Protein 6KTY (pdb70)

Organism: Bdellovibrio bacteriovorus (strain ATCC 15356 / DSM 50701 / NCIMB 9529 / HD100) (NCBI:txid264462)

Nearest PDB structures (foldseek):
  6kty-assembly1_A  TM=1.006E+00  e=6.604E-36  Bdellovibrio bacteriovorus HD100
  5h5v-assembly1_E  TM=7.006E-01  e=3.397E-10  Escherichia coli
  5fhy-assembly1_B  TM=7.009E-01  e=4.219E-10  Pseudomonas aeruginosa PAO1
  6sih-assembly1_A  TM=6.887E-01  e=1.316E-09  Campylobacter jejuni
  6iwy-assembly1_A  TM=7.888E-01  e=5.826E-06  Helicobacter pylori 26695

InterPro domains:
  IPR003481 Flagellar hook-associated protein 2, N-terminal [PF02465] (16-106)
  IPR010809 Flagellar hook-associated protein 2, C-terminal [PF07195] (213-442)
  IPR040026 Flagellar hook-associated protein 2 [PTHR30288] (1-451)

Foldseek 3Di:
DDWQDVLFKDWDADKKKKAFADAWFWKKFKKDFAQDQFPFAAAWAWWWKQWLVGIDTQTDDSVGRRNVSVQVSVVVVPPQKHKDWAFCCPPVNGGIMIMITGPFAAQSGWMDGDDDDGPDGNDHMDG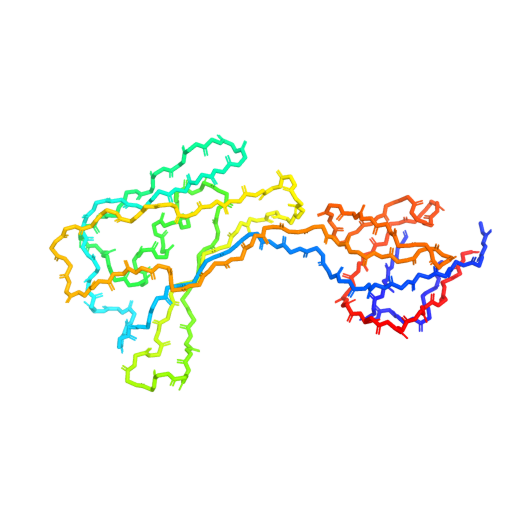PDIDTGHFTWMDIVHRTDTHRHQWDCPRDPPMIMGGNDHDRPDIMIGHD

B-factor: mean 36.95, std 8.79, range [21.24, 70.74]

Structure (mmCIF, N/CA/C/O backbone):
data_6KTY
#
_entry.id   6KTY
#
_cell.length_a   97.811
_cell.length_b   97.811
_cell.length_c   83.057
_cell.angle_alpha   90.00
_cell.angle_beta   90.00
_cell.angle_gamma   90.00
#
_symmetry.space_group_name_H-M   'I 4 2 2'
#
loop_
_entity.id
_entity.type
_entity.pdbx_description
1 polymer 'Flagellar hook-associated protein 2'
2 water water
#
loop_
_atom_site.group_PDB
_atom_site.id
_atom_site.type_symbol
_atom_site.label_atom_id
_atom_site.label_alt_id
_atom_site.label_comp_id
_atom_site.label_asym_id
_atom_site.label_entity_id
_atom_site.label_seq_id
_atom_site.pdbx_PDB_ins_code
_atom_site.Cartn_x
_atom_site.Cartn_y
_atom_site.Cartn_z
_atom_site.occupancy
_atom_site.B_iso_or_equiv
_atom_site.auth_seq_id
_atom_site.auth_comp_id
_atom_site.auth_asym_id
_atom_site.auth_atom_id
_atom_site.pdbx_PDB_model_num
ATOM 1 N N . PHE A 1 11 ? 0.580 17.140 31.290 1.00 47.16 74 PHE A N 1
ATOM 2 C CA . PHE A 1 11 ? 0.751 16.662 29.878 1.00 44.81 74 PHE A CA 1
ATOM 3 C C . PHE A 1 11 ? 0.337 15.205 29.691 1.00 44.10 74 PHE A C 1
ATOM 4 O O . PHE A 1 11 ? 0.888 14.313 30.349 1.00 44.66 74 PHE A O 1
ATOM 12 N N . LEU A 1 12 ? -0.561 14.961 28.733 1.00 42.81 75 LEU A N 1
ATOM 13 C CA . LEU A 1 12 ? -0.924 13.581 28.336 1.00 41.39 75 LEU A CA 1
ATOM 14 C C . LEU A 1 12 ? -0.770 13.346 26.833 1.00 38.25 75 LEU A C 1
ATOM 15 O O . LEU A 1 12 ? -1.168 14.186 26.025 1.00 36.90 75 LEU A O 1
ATOM 20 N N . SER A 1 13 ? -0.146 12.222 26.481 1.00 36.17 76 SER A N 1
ATOM 21 C CA . SER A 1 13 ? -0.077 11.772 25.096 1.00 34.49 76 SER A CA 1
ATOM 22 C C . SER A 1 13 ? -1.145 10.708 24.871 1.00 34.69 76 SER A C 1
ATOM 23 O O . SER A 1 13 ? -1.330 9.835 25.720 1.00 35.24 76 SER A O 1
ATOM 26 N N . GLY A 1 14 ? -1.863 10.805 23.744 1.00 33.77 77 GLY A N 1
ATOM 27 C CA . GLY A 1 14 ? -2.794 9.768 23.327 1.00 33.46 77 GLY A CA 1
ATOM 28 C C . GLY A 1 14 ? -2.109 8.411 23.154 1.00 32.60 77 GLY A C 1
ATOM 29 O O . GLY A 1 14 ? -2.746 7.384 23.313 1.00 33.36 77 GLY A O 1
ATOM 30 N N . ASP A 1 15 ? -0.820 8.412 22.815 1.00 31.37 78 ASP A N 1
ATOM 31 C CA . ASP A 1 15 ? -0.039 7.168 22.771 1.00 31.47 78 ASP A CA 1
ATOM 32 C C . ASP A 1 15 ? 1.396 7.380 23.205 1.00 30.41 78 ASP A C 1
ATOM 33 O O . ASP A 1 15 ? 2.245 7.769 22.399 1.00 28.97 78 ASP A O 1
ATOM 38 N N . PRO A 1 16 ? 1.683 7.081 24.481 1.00 32.02 79 PRO A N 1
ATOM 39 C CA . PRO A 1 16 ? 3.048 7.272 25.007 1.00 31.79 79 PRO A CA 1
ATOM 40 C C . PRO A 1 16 ? 4.101 6.404 24.327 1.00 31.01 79 PRO A C 1
ATOM 41 O O . PRO A 1 16 ? 5.288 6.685 24.455 1.00 31.35 79 PRO A O 1
ATOM 45 N N . ASN A 1 17 ? 3.683 5.364 23.604 1.00 30.50 80 ASN A N 1
ATOM 46 C CA . ASN A 1 17 ? 4.627 4.490 22.895 1.00 29.56 80 ASN A CA 1
ATOM 47 C C . ASN A 1 17 ? 4.917 4.986 21.475 1.00 28.57 80 ASN A C 1
ATOM 48 O O . ASN A 1 17 ? 5.634 4.328 20.710 1.00 27.72 80 ASN A O 1
ATOM 53 N N . ILE A 1 18 ? 4.352 6.137 21.126 1.00 28.12 81 ILE A N 1
ATOM 54 C CA . ILE A 1 18 ? 4.749 6.845 19.903 1.00 27.53 81 ILE A CA 1
ATOM 55 C C . ILE A 1 18 ? 5.402 8.167 20.249 1.00 27.64 81 ILE A C 1
ATOM 56 O O . ILE A 1 18 ? 6.516 8.472 19.776 1.00 26.45 81 ILE A O 1
ATOM 61 N N . VAL A 1 19 ? 4.730 8.961 21.082 1.00 28.62 82 VAL A N 1
ATOM 62 C CA . VAL A 1 19 ? 5.291 10.217 21.544 1.00 29.55 82 VAL A CA 1
ATOM 63 C C . VAL A 1 19 ? 4.968 10.364 23.022 1.00 30.91 82 VAL A C 1
ATOM 64 O O . VAL A 1 19 ? 3.832 10.164 23.413 1.00 29.63 82 VAL A O 1
ATOM 68 N N . ASP A 1 20 ? 5.962 10.678 23.851 1.00 32.27 83 ASP A N 1
ATOM 69 C CA . ASP A 1 20 ? 5.689 11.012 25.244 1.00 35.44 83 ASP A CA 1
ATOM 70 C C . ASP A 1 20 ? 6.439 12.301 25.546 1.00 37.35 83 ASP A C 1
ATOM 71 O O . ASP A 1 20 ? 7.104 12.869 24.660 1.00 35.80 83 ASP A O 1
ATOM 76 N N . GLY A 1 21 ? 6.308 12.781 26.779 1.00 40.16 84 GLY A N 1
ATOM 77 C CA . GLY A 1 21 ? 6.927 14.031 27.155 1.00 42.02 84 GLY A CA 1
ATOM 78 C C . GLY A 1 21 ? 6.697 14.407 28.596 1.00 45.12 84 GLY A C 1
ATOM 79 O O . GLY A 1 21 ? 6.014 13.696 29.332 1.00 45.84 84 GLY A O 1
ATOM 80 N N . GLN A 1 22 ? 7.291 15.534 28.997 1.00 47.65 85 GLN A N 1
ATOM 81 C CA . GLN A 1 22 ? 7.196 16.052 30.369 1.00 50.76 85 GLN A CA 1
ATOM 82 C C . GLN A 1 22 ? 7.211 17.586 30.399 1.00 51.73 85 GLN A C 1
ATOM 83 O O . GLN A 1 22 ? 7.817 18.210 29.517 1.00 50.76 85 GLN A O 1
ATOM 89 N N . PRO A 1 30 ? -1.468 25.526 27.406 1.00 65.24 93 PRO A N 1
ATOM 90 C CA . PRO A 1 30 ? -2.508 24.495 27.350 1.00 64.34 93 PRO A CA 1
ATOM 91 C C . PRO A 1 30 ? -3.195 24.452 25.992 1.00 63.04 93 PRO A C 1
ATOM 92 O O . PRO A 1 30 ? -3.461 25.498 25.409 1.00 64.06 93 PRO A O 1
ATOM 96 N N . GLY A 1 31 ? -3.478 23.258 25.484 1.00 61.05 94 GLY A N 1
ATOM 97 C CA . GLY A 1 31 ? -4.074 23.141 24.160 1.00 59.59 94 GLY A CA 1
ATOM 98 C C . GLY A 1 31 ? -4.271 21.723 23.656 1.00 57.35 94 GLY A C 1
ATOM 99 O O . GLY A 1 31 ? -4.173 20.759 24.415 1.00 57.77 94 GLY A O 1
ATOM 100 N N . ASP A 1 32 ? -4.571 21.643 22.361 1.00 55.54 95 ASP A N 1
ATOM 101 C CA . ASP A 1 32 ? -4.901 20.424 21.631 1.00 53.56 95 ASP A CA 1
ATOM 102 C C . ASP A 1 32 ? -3.840 20.363 20.557 1.00 50.86 95 ASP A C 1
ATOM 103 O O . ASP A 1 32 ? -3.773 21.251 19.693 1.00 50.94 95 ASP A O 1
ATOM 108 N N . TYR A 1 33 ? -2.997 19.336 20.620 1.00 47.34 96 TYR A N 1
ATOM 109 C CA . TYR A 1 33 ? -1.834 19.254 19.750 1.00 44.98 96 TYR A CA 1
ATOM 110 C C . TYR A 1 33 ? -1.890 17.959 18.932 1.00 41.99 96 TYR A C 1
ATOM 111 O O . TYR A 1 33 ? -2.147 16.896 19.470 1.00 40.90 96 TYR A O 1
ATOM 120 N N . ALA A 1 34 ? -1.716 18.075 17.622 1.00 39.50 97 ALA A N 1
ATOM 121 C CA . ALA A 1 34 ? -1.829 16.922 16.728 1.00 37.41 97 ALA A CA 1
ATOM 122 C C . ALA A 1 34 ? -0.451 16.641 16.156 1.00 35.75 97 ALA A C 1
ATOM 123 O O . ALA A 1 34 ? 0.070 17.457 15.380 1.00 35.05 97 ALA A O 1
ATOM 125 N N . ILE A 1 35 ? 0.134 15.501 16.550 1.00 33.65 98 ILE A N 1
ATOM 126 C CA . ILE A 1 35 ? 1.496 15.142 16.146 1.00 32.14 98 ILE A CA 1
ATOM 127 C C . ILE A 1 35 ? 1.519 13.747 15.589 1.00 30.52 98 ILE A C 1
ATOM 128 O O . ILE A 1 35 ? 0.983 12.817 16.207 1.00 30.04 98 ILE A O 1
ATOM 133 N N . GLU A 1 36 ? 2.154 13.636 14.427 1.00 29.22 99 GLU A N 1
ATOM 134 C CA . GLU A 1 36 ? 2.428 12.399 13.747 1.00 28.31 99 GLU A CA 1
ATOM 135 C C . GLU A 1 36 ? 3.943 12.206 13.587 1.00 27.27 99 GLU A C 1
ATOM 136 O O . GLU A 1 36 ? 4.619 13.054 12.983 1.00 26.66 99 GLU A O 1
ATOM 142 N N . VAL A 1 37 ? 4.474 11.101 14.095 1.00 25.67 100 VAL A N 1
ATOM 143 C CA . VAL A 1 37 ? 5.890 10.785 13.852 1.00 24.16 100 VAL A CA 1
ATOM 144 C C . VAL A 1 37 ? 5.998 9.960 12.567 1.00 24.00 100 VAL A C 1
ATOM 145 O O . VAL A 1 37 ? 5.644 8.765 12.552 1.00 23.21 100 VAL A O 1
ATOM 149 N N . VAL A 1 38 ? 6.431 10.604 11.480 1.00 23.61 101 VAL A N 1
ATOM 150 C CA . VAL A 1 38 ? 6.522 9.954 10.172 1.00 25.23 101 VAL A CA 1
ATOM 151 C C . VAL A 1 38 ? 7.791 9.082 10.113 1.00 26.32 101 VAL A C 1
ATOM 152 O O . VAL A 1 38 ? 7.722 7.937 9.736 1.00 25.97 101 VAL A O 1
ATOM 156 N N . GLN A 1 39 ? 8.922 9.619 10.544 1.00 27.58 102 GLN A N 1
ATOM 157 C CA . GLN A 1 39 ? 10.181 8.864 10.532 1.00 29.19 102 GLN A CA 1
ATOM 158 C C . GLN A 1 39 ? 11.011 9.332 11.704 1.00 27.90 102 GLN A C 1
ATOM 159 O O . GLN A 1 39 ? 11.046 10.543 11.984 1.00 27.40 102 GLN A O 1
ATOM 165 N N . LEU A 1 40 ? 11.670 8.415 12.402 1.00 26.68 103 LEU A N 1
ATOM 166 C CA . LEU A 1 40 ? 12.592 8.828 13.434 1.00 27.71 103 LEU A CA 1
ATOM 167 C C . LEU A 1 40 ? 13.814 9.475 12.777 1.00 27.87 103 LEU A C 1
ATOM 168 O O . LEU A 1 40 ? 14.129 9.211 11.621 1.00 26.81 103 LEU A O 1
ATOM 173 N N . ALA A 1 41 ? 14.495 10.333 13.512 1.00 27.70 104 ALA A N 1
ATOM 174 C CA . ALA A 1 41 ? 15.816 10.787 13.070 1.00 28.15 104 ALA A CA 1
ATOM 175 C C . ALA A 1 41 ? 16.781 9.577 13.005 1.00 27.09 104 ALA A C 1
ATOM 176 O O . ALA A 1 41 ? 16.686 8.687 13.837 1.00 26.22 104 ALA A O 1
ATOM 178 N N . GLN A 1 42 ? 17.668 9.558 12.006 1.00 27.01 105 GLN A N 1
ATOM 179 C CA . GLN A 1 42 ? 18.514 8.395 11.717 1.00 27.07 105 GLN A CA 1
ATOM 180 C C . GLN A 1 42 ? 19.987 8.774 11.900 1.00 27.34 105 GLN A C 1
ATOM 181 O O . GLN A 1 42 ? 20.412 9.855 11.449 1.00 26.34 105 GLN A O 1
ATOM 187 N N . LYS A 1 43 ? 20.733 7.879 12.561 1.00 27.98 106 LYS A N 1
ATOM 188 C CA . LYS A 1 43 ? 22.186 7.957 12.661 1.00 27.91 106 LYS A CA 1
ATOM 189 C C . LYS A 1 43 ? 22.823 7.539 11.350 1.00 24.92 106 LYS A C 1
ATOM 190 O O . LYS A 1 43 ? 22.333 6.622 10.710 1.00 24.35 106 LYS A O 1
ATOM 196 N N . PRO A 1 44 ? 23.950 8.170 10.972 1.00 23.85 107 PRO A N 1
ATOM 197 C CA . PRO A 1 44 ? 24.696 7.638 9.827 1.00 24.45 107 PRO A CA 1
ATOM 198 C C . PRO A 1 44 ? 25.284 6.290 10.271 1.00 23.33 107 PRO A C 1
ATOM 199 O O . PRO A 1 44 ? 25.622 6.146 11.455 1.00 22.18 107 PRO A O 1
ATOM 203 N N . ALA A 1 45 ? 25.420 5.339 9.362 1.00 22.58 108 ALA A N 1
ATOM 204 C CA . ALA A 1 45 ? 25.931 4.016 9.732 1.00 22.58 108 ALA A CA 1
ATOM 205 C C . ALA A 1 45 ? 26.404 3.209 8.566 1.00 22.86 108 ALA A C 1
ATOM 206 O O . ALA A 1 45 ? 26.042 3.494 7.412 1.00 24.10 108 ALA A O 1
ATOM 208 N N . ALA A 1 46 ? 27.229 2.195 8.835 1.00 22.59 109 ALA A N 1
ATOM 209 C CA . ALA A 1 46 ? 27.698 1.298 7.747 1.00 23.62 109 ALA A CA 1
ATOM 210 C C . ALA A 1 46 ? 27.838 -0.110 8.312 1.00 23.39 109 ALA A C 1
ATOM 211 O O . ALA A 1 46 ? 28.077 -0.307 9.544 1.00 21.24 109 ALA A O 1
ATOM 213 N N . MET A 1 47 ? 27.604 -1.094 7.476 1.00 23.65 110 MET A N 1
ATOM 214 C CA . MET A 1 47 ? 27.667 -2.481 7.962 1.00 25.17 110 MET A CA 1
ATOM 215 C C . MET A 1 47 ? 28.568 -3.267 7.069 1.00 25.94 110 MET A C 1
ATOM 216 O O . MET A 1 47 ? 28.445 -3.170 5.837 1.00 25.77 110 MET A O 1
ATOM 221 N N . SER A 1 48 ? 29.453 -4.067 7.662 1.00 25.70 111 SER A N 1
ATOM 222 C CA . SER A 1 48 ? 30.386 -4.880 6.845 1.00 26.57 111 SER A CA 1
ATOM 223 C C . SER A 1 48 ? 29.740 -6.054 6.109 1.00 28.16 111 SER A C 1
ATOM 224 O O . SER A 1 48 ? 28.608 -6.450 6.408 1.00 27.39 111 SER A O 1
ATOM 227 N N . ASN A 1 49 ? 30.474 -6.593 5.130 1.00 28.91 112 ASN A N 1
ATOM 228 C CA . ASN A 1 49 ? 30.278 -7.969 4.663 1.00 30.40 112 ASN A CA 1
ATOM 229 C C . ASN A 1 49 ? 30.382 -8.993 5.805 1.00 29.35 112 ASN A C 1
ATOM 230 O O . ASN A 1 49 ? 30.861 -8.670 6.909 1.00 28.53 112 ASN A O 1
ATOM 235 N N . GLY A 1 50 ? 29.885 -10.192 5.553 1.00 30.23 113 GLY A N 1
ATOM 236 C CA . GLY A 1 50 ? 29.785 -11.248 6.567 1.00 29.67 113 GLY A CA 1
ATOM 237 C C . GLY A 1 50 ? 31.099 -12.000 6.725 1.00 29.65 113 GLY A C 1
ATOM 238 O O . GLY A 1 50 ? 31.838 -12.206 5.751 1.00 29.73 113 GLY A O 1
ATOM 239 N N . PHE A 1 51 ? 31.384 -12.416 7.958 1.00 28.78 114 PHE A N 1
ATOM 240 C CA . PHE A 1 51 ? 32.568 -13.199 8.279 1.00 29.10 114 PHE A CA 1
ATOM 241 C C . PHE A 1 51 ? 32.147 -14.482 8.958 1.00 31.02 114 PHE A C 1
ATOM 242 O O . PHE A 1 51 ? 31.097 -14.507 9.649 1.00 30.35 114 PHE A O 1
ATOM 250 N N . PRO A 1 52 ? 32.966 -15.548 8.813 1.00 31.86 115 PRO A N 1
ATOM 251 C CA . PRO A 1 52 ? 32.575 -16.807 9.414 1.00 33.27 115 PRO A CA 1
ATOM 252 C C . PRO A 1 52 ? 32.727 -16.832 10.926 1.00 32.46 115 PRO A C 1
ATOM 253 O O . PRO A 1 52 ? 32.222 -17.727 11.567 1.00 33.47 115 PRO A O 1
ATOM 257 N N . ASP A 1 53 ? 33.440 -15.869 11.485 1.00 31.36 116 ASP A N 1
ATOM 258 C CA . ASP A 1 53 ? 33.682 -15.825 12.915 1.00 31.53 116 ASP A CA 1
ATOM 259 C C . ASP A 1 53 ? 34.040 -14.374 13.230 1.00 30.43 116 ASP A C 1
ATOM 260 O O . ASP A 1 53 ? 34.332 -13.587 12.312 1.00 29.82 116 ASP A O 1
ATOM 265 N N . LYS A 1 54 ? 34.031 -14.032 14.508 1.00 30.82 117 LYS A N 1
ATOM 266 C CA . LYS A 1 54 ? 34.368 -12.674 14.918 1.00 31.34 117 LYS A CA 1
ATOM 267 C C . LYS A 1 54 ? 35.653 -12.631 15.726 1.00 32.22 117 LYS A C 1
ATOM 268 O O . LYS A 1 54 ? 36.060 -11.566 16.191 1.00 31.92 117 LYS A O 1
ATOM 274 N N . ASP A 1 55 ? 36.288 -13.784 15.907 1.00 33.51 118 ASP A N 1
ATOM 275 C CA . ASP A 1 55 ? 37.406 -13.873 16.839 1.00 35.19 118 ASP A CA 1
ATOM 276 C C . ASP A 1 55 ? 38.629 -14.606 16.299 1.00 35.57 118 ASP A C 1
ATOM 277 O O . ASP A 1 55 ? 39.540 -14.854 17.065 1.00 37.29 118 ASP A O 1
ATOM 282 N N . GLN A 1 56 ? 38.660 -14.949 15.008 1.00 34.17 119 GLN A N 1
ATOM 283 C CA . GLN A 1 56 ? 39.805 -15.660 14.427 1.00 35.25 119 GLN A CA 1
ATOM 284 C C . GLN A 1 56 ? 40.258 -15.080 13.075 1.00 33.98 119 GLN A C 1
ATOM 285 O O . GLN A 1 56 ? 41.447 -14.890 12.846 1.00 34.01 119 GLN A O 1
ATOM 291 N N . THR A 1 57 ? 39.304 -14.839 12.180 1.00 31.92 120 THR A N 1
ATOM 292 C CA . THR A 1 57 ? 39.605 -14.408 10.822 1.00 32.60 120 THR A CA 1
ATOM 293 C C . THR A 1 57 ? 40.043 -12.974 10.918 1.00 32.51 120 THR A C 1
ATOM 294 O O . THR A 1 57 ? 39.342 -12.157 11.522 1.00 31.54 120 THR A O 1
ATOM 298 N N . GLN A 1 58 ? 41.231 -12.689 10.410 1.00 34.10 121 GLN A N 1
ATOM 299 C CA . GLN A 1 58 ? 41.841 -11.375 10.573 1.00 35.32 121 GLN A CA 1
ATOM 300 C C . GLN A 1 58 ? 41.625 -10.550 9.316 1.00 34.78 121 GLN A C 1
ATOM 301 O O . GLN A 1 58 ? 41.735 -11.076 8.194 1.00 33.80 121 GLN A O 1
ATOM 307 N N . ILE A 1 59 ? 41.306 -9.267 9.500 1.00 33.53 122 ILE A N 1
ATOM 308 C CA . ILE A 1 59 ? 41.063 -8.381 8.342 1.00 33.87 122 ILE A CA 1
ATOM 309 C C . ILE A 1 59 ? 42.285 -7.583 7.874 1.00 34.89 122 ILE A C 1
ATOM 310 O O . ILE A 1 59 ? 42.201 -6.852 6.877 1.00 35.30 122 ILE A O 1
ATOM 315 N N . GLY A 1 60 ? 43.398 -7.700 8.598 1.00 34.93 123 GLY A N 1
ATOM 316 C CA . GLY A 1 60 ? 44.641 -7.062 8.223 1.00 36.88 123 GLY A CA 1
ATOM 317 C C . GLY A 1 60 ? 45.054 -5.845 9.058 1.00 37.18 123 GLY A C 1
ATOM 318 O O . GLY A 1 60 ? 44.454 -5.529 10.084 1.00 35.27 123 GLY A O 1
ATOM 319 N N . VAL A 1 61 ? 46.091 -5.158 8.590 1.00 38.95 124 VAL A N 1
ATOM 320 C CA . VAL A 1 61 ? 46.634 -4.016 9.291 1.00 40.31 124 VAL A CA 1
ATOM 321 C C . VAL A 1 61 ? 46.524 -2.812 8.378 1.00 41.29 124 VAL A C 1
ATOM 322 O O . VAL A 1 61 ? 46.621 -2.928 7.160 1.00 41.89 124 VAL A O 1
ATOM 326 N N . GLY A 1 62 ? 46.300 -1.656 8.977 1.00 41.75 125 GLY A N 1
ATOM 327 C CA . GLY A 1 62 ? 46.287 -0.402 8.225 1.00 43.53 125 GLY A CA 1
ATOM 328 C C . GLY A 1 62 ? 45.365 0.542 8.943 1.00 42.27 125 GLY A C 1
ATOM 329 O O . GLY A 1 62 ? 45.560 0.781 10.140 1.00 42.01 125 GLY A O 1
ATOM 330 N N . TYR A 1 63 ? 44.354 1.047 8.224 1.00 41.17 126 TYR A N 1
ATOM 331 C CA . TYR A 1 63 ? 43.366 1.926 8.826 1.00 40.31 126 TYR A CA 1
ATOM 332 C C . TYR A 1 63 ? 42.012 1.936 8.123 1.00 38.30 126 TYR A C 1
ATOM 333 O O . TYR A 1 63 ? 41.871 1.524 6.956 1.00 39.13 126 TYR A O 1
ATOM 342 N N . ILE A 1 64 ? 41.010 2.414 8.847 1.00 37.33 127 ILE A N 1
ATOM 343 C CA . ILE A 1 64 ? 39.693 2.670 8.269 1.00 35.71 127 ILE A CA 1
ATOM 344 C C . ILE A 1 64 ? 39.436 4.173 8.374 1.00 37.39 127 ILE A C 1
ATOM 345 O O . ILE A 1 64 ? 39.637 4.766 9.439 1.00 37.81 127 ILE A O 1
ATOM 350 N N . LYS A 1 65 ? 39.024 4.771 7.253 1.00 37.51 128 LYS A N 1
ATOM 351 C CA . LYS A 1 65 ? 38.770 6.213 7.163 1.00 38.68 128 LYS A CA 1
ATOM 352 C C . LYS A 1 65 ? 37.298 6.553 7.401 1.00 37.05 128 LYS A C 1
ATOM 353 O O . LYS A 1 65 ? 36.374 5.903 6.879 1.00 36.51 128 LYS A O 1
ATOM 359 N N . PHE A 1 66 ? 37.058 7.587 8.197 1.00 37.50 129 PHE A N 1
ATOM 360 C CA . PHE A 1 66 ? 35.704 8.098 8.386 1.00 35.71 129 PHE A CA 1
ATOM 361 C C . PHE A 1 66 ? 35.717 9.592 8.102 1.00 36.83 129 PHE A C 1
ATOM 362 O O . PHE A 1 66 ? 36.664 10.285 8.500 1.00 38.64 129 PHE A O 1
ATOM 370 N N . GLU A 1 67 ? 34.717 10.092 7.377 1.00 35.02 130 GLU A N 1
ATOM 371 C CA . GLU A 1 67 ? 34.575 11.552 7.211 1.00 36.58 130 GLU A CA 1
ATOM 372 C C . GLU A 1 67 ? 33.439 11.934 8.135 1.00 34.21 130 GLU A C 1
ATOM 373 O O . GLU A 1 67 ? 32.323 11.422 7.988 1.00 31.81 130 GLU A O 1
ATOM 379 N N . THR A 1 68 ? 33.720 12.839 9.063 1.00 34.48 131 THR A N 1
ATOM 380 C CA . THR A 1 68 ? 32.758 13.199 10.092 1.00 33.52 131 THR A CA 1
ATOM 381 C C . THR A 1 68 ? 32.571 14.706 10.164 1.00 35.85 131 THR A C 1
ATOM 382 O O . THR A 1 68 ? 33.372 15.472 9.615 1.00 37.53 131 THR A O 1
ATOM 386 N N . PRO A 1 69 ? 31.507 15.149 10.868 1.00 35.99 132 PRO A N 1
ATOM 387 C CA . PRO A 1 69 ? 31.310 16.580 11.064 1.00 38.40 132 PRO A CA 1
ATOM 388 C C . PRO A 1 69 ? 32.475 17.253 11.821 1.00 41.00 132 PRO A C 1
ATOM 389 O O . PRO A 1 69 ? 32.634 18.479 11.747 1.00 43.19 132 PRO A O 1
ATOM 393 N N . GLU A 1 70 ? 33.280 16.455 12.533 1.00 41.03 133 GLU A N 1
ATOM 394 C CA . GLU A 1 70 ? 34.451 16.944 13.240 1.00 43.89 133 GLU A CA 1
ATOM 395 C C . GLU A 1 70 ? 35.727 16.799 12.389 1.00 45.55 133 GLU A C 1
ATOM 396 O O . GLU A 1 70 ? 36.827 17.046 12.872 1.00 47.33 133 GLU A O 1
ATOM 402 N N . GLY A 1 71 ? 35.564 16.416 11.121 1.00 44.02 134 GLY A N 1
ATOM 403 C CA . GLY A 1 71 ? 36.674 16.272 10.189 1.00 45.86 134 GLY A CA 1
ATOM 404 C C . GLY A 1 71 ? 36.974 14.821 9.855 1.00 43.83 134 GLY A C 1
ATOM 405 O O 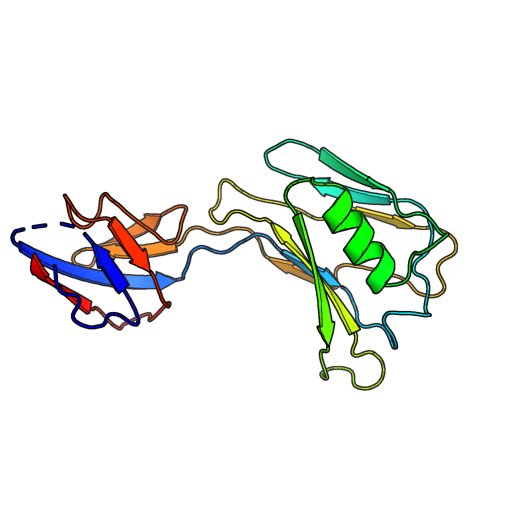. GLY A 1 71 ? 36.233 13.904 10.247 1.00 41.24 134 GLY A O 1
ATOM 406 N N . THR A 1 72 ? 38.065 14.617 9.121 1.00 45.02 135 THR A N 1
ATOM 407 C CA . THR A 1 72 ? 38.468 13.315 8.675 1.00 44.29 135 THR A CA 1
ATOM 408 C C . THR A 1 72 ? 39.070 12.567 9.850 1.00 44.51 135 THR A C 1
ATOM 409 O O . THR A 1 72 ? 39.954 13.091 10.535 1.00 45.90 135 THR A O 1
ATOM 413 N N . LYS A 1 73 ? 38.615 11.337 10.065 1.00 42.06 136 LYS A N 1
ATOM 414 C CA . LYS A 1 73 ? 39.139 10.507 11.139 1.00 43.38 136 LYS A CA 1
ATOM 415 C C . LYS A 1 73 ? 39.638 9.198 10.544 1.00 43.95 136 LYS A C 1
ATOM 416 O O . LYS A 1 73 ? 38.960 8.567 9.738 1.00 42.47 136 LYS A O 1
ATOM 422 N N . GLU A 1 74 ? 40.857 8.818 10.899 1.00 47.61 137 GLU A N 1
ATOM 423 C CA . GLU A 1 74 ? 41.436 7.578 10.413 1.00 48.50 137 GLU A CA 1
ATOM 424 C C . GLU A 1 74 ? 41.760 6.722 11.608 1.00 47.97 137 GLU A C 1
ATOM 425 O O . GLU A 1 74 ? 42.647 7.095 12.369 1.00 51.62 137 GLU A O 1
ATOM 431 N N . VAL A 1 75 ? 41.067 5.580 11.745 1.00 44.41 138 VAL A N 1
ATOM 432 C CA . VAL A 1 75 ? 41.254 4.658 12.873 1.00 43.83 138 VAL A CA 1
ATOM 433 C C . VAL A 1 75 ? 42.233 3.551 12.471 1.00 44.65 138 VAL A C 1
ATOM 434 O O . VAL A 1 75 ? 42.016 2.847 11.490 1.00 41.70 138 VAL A O 1
ATOM 438 N N . TYR A 1 76 ? 43.312 3.439 13.236 1.00 47.88 139 TYR A N 1
ATOM 439 C CA . TYR A 1 76 ? 44.426 2.543 12.923 1.00 50.24 139 TYR A CA 1
ATOM 440 C C . TYR A 1 76 ? 44.140 1.121 13.387 1.00 47.93 139 TYR A C 1
ATOM 441 O O . TYR A 1 76 ? 43.952 0.868 14.585 1.00 47.81 139 TYR A O 1
ATOM 450 N N . ILE A 1 77 ? 44.166 0.187 12.442 1.00 46.77 140 ILE A N 1
ATOM 451 C CA . ILE A 1 77 ? 43.927 -1.219 12.750 1.00 44.45 140 ILE A CA 1
ATOM 452 C C . ILE A 1 77 ? 45.250 -1.985 12.850 1.00 47.20 140 ILE A C 1
ATOM 453 O O . ILE A 1 77 ? 46.000 -2.148 11.887 1.00 46.76 140 ILE A O 1
ATOM 458 N N . ASN A 1 78 ? 45.518 -2.409 14.072 1.00 48.32 141 ASN A N 1
ATOM 459 C CA . ASN A 1 78 ? 46.702 -3.125 14.406 1.00 51.38 141 ASN A CA 1
ATOM 460 C C . ASN A 1 78 ? 46.496 -4.622 14.129 1.00 50.69 141 ASN A C 1
ATOM 461 O O . ASN A 1 78 ? 45.556 -5.235 14.626 1.00 47.50 141 ASN A O 1
ATOM 466 N N . GLY A 1 79 ? 47.386 -5.192 13.315 1.00 53.43 142 GLY A N 1
ATOM 467 C CA . GLY A 1 79 ? 47.374 -6.622 13.017 1.00 53.48 142 GLY A CA 1
ATOM 468 C C . GLY A 1 79 ? 47.312 -7.489 14.263 1.00 53.93 142 GLY A C 1
ATOM 469 O O . GLY A 1 79 ? 46.731 -8.568 14.228 1.00 54.13 142 GLY A O 1
ATOM 470 N N . SER A 1 80 ? 47.864 -7.001 15.372 1.00 56.03 143 SER A N 1
ATOM 471 C CA . SER A 1 80 ? 47.790 -7.705 16.665 1.00 57.20 143 SER A CA 1
ATOM 472 C C . SER A 1 80 ? 46.432 -8.302 16.911 1.00 53.84 143 SER A C 1
ATOM 473 O O . SER A 1 80 ? 46.324 -9.424 17.407 1.00 54.10 143 SER A O 1
ATOM 476 N N . ASN A 1 81 ? 45.399 -7.521 16.608 1.00 51.22 144 ASN A N 1
ATOM 477 C CA . ASN A 1 81 ? 44.045 -7.931 16.849 1.00 48.36 144 ASN A CA 1
ATOM 478 C C . ASN A 1 81 ? 43.061 -7.273 15.868 1.00 44.01 144 ASN A C 1
ATOM 479 O O . ASN A 1 81 ? 42.336 -6.323 16.199 1.00 42.71 144 ASN A O 1
ATOM 484 N N . SER A 1 82 ? 43.071 -7.794 14.647 1.00 41.09 145 SER A N 1
ATOM 485 C CA . SER A 1 82 ? 42.189 -7.326 13.588 1.00 38.23 145 SER A CA 1
ATOM 486 C C . SER A 1 82 ? 41.086 -8.352 13.261 1.00 35.29 145 SER A C 1
ATOM 487 O O . SER A 1 82 ? 40.621 -8.470 12.124 1.00 36.06 145 SER A O 1
ATOM 490 N N . THR A 1 83 ? 40.649 -9.089 14.269 1.00 33.41 146 THR A N 1
ATOM 491 C CA . THR A 1 83 ? 39.412 -9.847 14.168 1.00 31.52 146 THR A CA 1
ATOM 492 C C . THR A 1 83 ? 38.268 -8.820 14.179 1.00 29.65 146 THR A C 1
ATOM 493 O O . THR A 1 83 ? 38.473 -7.673 14.572 1.00 29.22 146 THR A O 1
ATOM 497 N N . LEU A 1 84 ? 37.060 -9.216 13.777 1.00 28.32 147 LEU A N 1
ATOM 498 C CA . LEU A 1 84 ? 35.942 -8.277 13.801 1.00 26.54 147 LEU A CA 1
ATOM 499 C C . LEU A 1 84 ? 35.789 -7.733 15.203 1.00 26.76 147 LEU A C 1
ATOM 500 O O . LEU A 1 84 ? 35.555 -6.552 15.380 1.00 27.11 147 LEU A O 1
ATOM 505 N N . ASP A 1 85 ? 35.945 -8.603 16.189 1.00 27.15 148 ASP A N 1
ATOM 506 C CA . ASP A 1 85 ? 35.909 -8.172 17.571 1.00 29.26 148 ASP A CA 1
ATOM 507 C C . ASP A 1 85 ? 37.010 -7.165 17.928 1.00 28.88 148 ASP A C 1
ATOM 508 O O . ASP A 1 85 ? 36.729 -6.193 18.619 1.00 27.89 148 ASP A O 1
ATOM 513 N N . GLY A 1 86 ? 38.245 -7.406 17.476 1.00 29.43 149 GLY A N 1
ATOM 514 C CA . GLY A 1 86 ? 39.355 -6.452 17.741 1.00 30.30 149 GLY A CA 1
ATOM 515 C C . GLY A 1 86 ? 39.130 -5.085 17.106 1.00 28.70 149 GLY A C 1
ATOM 516 O O . GLY A 1 86 ? 39.403 -4.057 17.701 1.00 29.93 149 GLY A O 1
ATOM 517 N N . VAL A 1 87 ? 38.614 -5.090 15.887 1.00 27.68 150 VAL A N 1
ATOM 518 C CA . VAL A 1 87 ? 38.360 -3.887 15.158 1.00 26.95 150 VAL A CA 1
ATOM 519 C C . VAL A 1 87 ? 37.244 -3.079 15.811 1.00 26.85 150 VAL A C 1
ATOM 520 O O . VAL A 1 87 ? 37.323 -1.856 15.972 1.00 26.17 150 VAL A O 1
ATOM 524 N N . MET A 1 88 ? 36.173 -3.773 16.176 1.00 26.09 151 MET A N 1
ATOM 525 C CA . MET A 1 88 ? 35.128 -3.142 16.951 1.00 26.62 151 MET A CA 1
ATOM 526 C C . MET A 1 88 ? 35.737 -2.481 18.187 1.00 27.64 151 MET A C 1
ATOM 527 O O . MET A 1 88 ? 35.452 -1.309 18.451 1.00 27.67 151 MET A O 1
ATOM 532 N N . LYS A 1 89 ? 36.556 -3.204 18.963 1.00 29.68 152 LYS A N 1
ATOM 533 C CA . LYS A 1 89 ? 37.080 -2.616 20.206 1.00 32.49 152 LYS A CA 1
ATOM 534 C C . LYS A 1 89 ? 37.987 -1.388 19.922 1.00 32.80 152 LYS A C 1
ATOM 535 O O . LYS A 1 89 ? 37.945 -0.442 20.663 1.00 32.22 152 LYS A O 1
ATOM 541 N N . GLN A 1 90 ? 38.779 -1.428 18.844 1.00 33.32 153 GLN A N 1
ATOM 542 C CA . GLN A 1 90 ? 39.703 -0.324 18.472 1.00 35.25 153 GLN A CA 1
ATOM 543 C C . GLN A 1 90 ? 38.931 0.906 17.955 1.00 34.17 153 GLN A C 1
ATOM 544 O O . GLN A 1 90 ? 39.290 2.040 18.242 1.00 34.33 153 GLN A O 1
ATOM 550 N N . ILE A 1 91 ? 37.864 0.679 17.188 1.00 32.15 154 ILE A N 1
ATOM 551 C CA . ILE A 1 91 ? 36.982 1.783 16.769 1.00 31.18 154 ILE A CA 1
ATOM 552 C C . ILE A 1 91 ? 36.376 2.394 18.015 1.00 31.82 154 ILE A C 1
ATOM 553 O O . ILE A 1 91 ? 36.451 3.599 18.179 1.00 33.27 154 ILE A O 1
ATOM 558 N N . ASN A 1 92 ? 35.840 1.595 18.935 1.00 31.28 155 ASN A N 1
ATOM 559 C CA . ASN A 1 92 ? 35.255 2.206 20.124 1.00 32.30 155 ASN A CA 1
ATOM 560 C C . ASN A 1 92 ? 36.330 2.959 20.949 1.00 35.45 155 ASN A C 1
ATOM 561 O O . ASN A 1 92 ? 36.087 4.073 21.405 1.00 36.31 155 ASN A O 1
ATOM 566 N N . ALA A 1 93 ? 37.525 2.377 21.098 1.00 35.61 156 ALA A N 1
ATOM 567 C CA . ALA A 1 93 ? 38.559 2.995 21.945 1.00 39.15 156 ALA A CA 1
ATOM 568 C C . ALA A 1 93 ? 39.124 4.260 21.304 1.00 40.35 156 ALA A C 1
ATOM 569 O O . ALA A 1 93 ? 39.657 5.095 21.995 1.00 42.68 156 ALA A O 1
ATOM 571 N N . ALA A 1 94 ? 39.015 4.395 19.984 1.00 38.72 157 ALA A N 1
ATOM 572 C CA . ALA A 1 94 ? 39.493 5.591 19.296 1.00 39.97 157 ALA A CA 1
ATOM 573 C C . ALA A 1 94 ? 38.728 6.854 19.700 1.00 41.60 157 ALA A C 1
ATOM 574 O O . ALA A 1 94 ? 39.236 7.959 19.540 1.00 43.77 157 ALA A O 1
ATOM 576 N N . ASN A 1 95 ? 37.475 6.708 20.139 1.00 40.45 158 ASN A N 1
ATOM 577 C CA . ASN A 1 95 ? 36.695 7.865 20.594 1.00 41.07 158 ASN A CA 1
A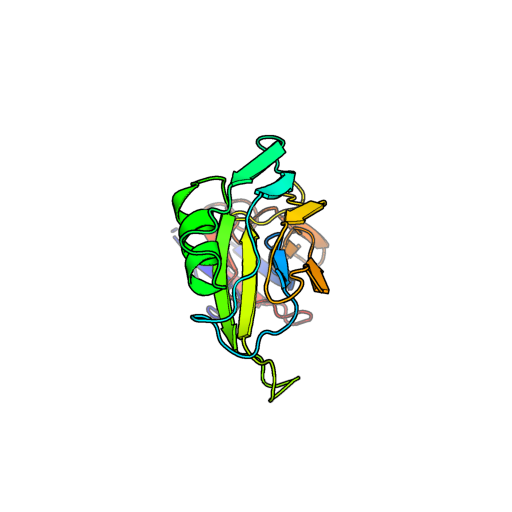TOM 578 C C . ASN A 1 95 ? 36.521 8.934 19.480 1.00 39.78 158 ASN A C 1
ATOM 579 O O . ASN A 1 95 ? 36.736 10.105 19.704 1.00 40.59 158 ASN A O 1
ATOM 584 N N . VAL A 1 96 ? 36.153 8.509 18.280 1.00 37.47 159 VAL A N 1
ATOM 585 C CA . VAL A 1 96 ? 36.035 9.438 17.150 1.00 38.32 159 VAL A CA 1
ATOM 586 C C . VAL A 1 96 ? 34.563 9.734 16.763 1.00 36.34 159 VAL A C 1
ATOM 587 O O . VAL A 1 96 ? 34.277 10.090 15.618 1.00 36.45 159 VAL A O 1
ATOM 591 N N . GLY A 1 97 ? 33.642 9.568 17.713 1.00 35.83 160 GLY A N 1
ATOM 592 C CA . GLY A 1 97 ? 32.221 9.833 17.497 1.00 34.95 160 GLY A CA 1
ATOM 593 C C . GLY A 1 97 ? 31.465 8.659 16.892 1.00 33.65 160 GLY A C 1
ATOM 594 O O . GLY A 1 97 ? 30.370 8.853 16.338 1.00 32.61 160 GLY A O 1
ATOM 595 N N . LEU A 1 98 ? 32.072 7.465 16.942 1.00 33.42 161 LEU A N 1
ATOM 596 C CA . LEU A 1 98 ? 31.522 6.265 16.329 1.00 32.08 161 LEU A CA 1
ATOM 597 C C . LEU A 1 98 ? 31.345 5.172 17.375 1.00 31.95 161 LEU A C 1
ATOM 598 O O . LEU A 1 98 ? 32.078 5.128 18.363 1.00 33.73 161 LEU A O 1
ATOM 603 N N . LYS A 1 99 ? 30.320 4.346 17.200 1.00 30.37 162 LYS A N 1
ATOM 604 C CA . LYS A 1 99 ? 30.078 3.196 18.092 1.00 31.82 162 LYS A CA 1
ATOM 605 C C . LYS A 1 99 ? 30.018 1.971 17.190 1.00 29.34 162 LYS A C 1
ATOM 606 O O . LYS A 1 99 ? 29.311 1.981 16.187 1.00 29.10 162 LYS A O 1
ATOM 612 N N . ALA A 1 100 ? 30.809 0.954 17.507 1.00 28.37 163 ALA A N 1
ATOM 613 C CA . ALA A 1 100 ? 30.899 -0.227 16.684 1.00 26.62 163 ALA A CA 1
ATOM 614 C C . ALA A 1 100 ? 30.330 -1.383 17.488 1.00 26.47 163 ALA A C 1
ATOM 615 O O . ALA A 1 100 ? 30.478 -1.438 18.698 1.00 25.57 163 ALA A O 1
ATOM 617 N N . GLN A 1 101 ? 29.686 -2.309 16.807 1.00 25.47 164 GLN A N 1
ATOM 618 C CA . GLN A 1 101 ? 29.371 -3.591 17.427 1.00 27.18 164 GLN A CA 1
ATOM 619 C C . GLN A 1 101 ? 29.376 -4.677 16.385 1.00 25.71 164 GLN A C 1
ATOM 620 O O . GLN A 1 101 ? 29.268 -4.410 15.160 1.00 25.50 164 GLN A O 1
ATOM 626 N N . VAL A 1 102 ? 29.476 -5.923 16.823 1.00 26.10 165 VAL A N 1
ATOM 627 C CA . VAL A 1 102 ? 29.422 -7.016 15.837 1.00 25.97 165 VAL A CA 1
ATOM 628 C C . VAL A 1 102 ? 28.048 -7.676 15.952 1.00 27.26 165 VAL A C 1
ATOM 629 O O . VAL A 1 102 ? 27.634 -8.035 17.034 1.00 27.71 165 VAL A O 1
ATOM 633 N N . VAL A 1 103 ? 27.349 -7.807 14.834 1.00 27.55 166 VAL A N 1
ATOM 634 C CA . VAL A 1 103 ? 26.036 -8.414 14.837 1.00 28.86 166 VAL A CA 1
ATOM 635 C C . VAL A 1 103 ? 26.121 -9.731 14.062 1.00 30.32 166 VAL A C 1
ATOM 636 O O . VAL A 1 103 ? 27.083 -9.955 13.312 1.00 29.03 166 VAL A O 1
ATOM 640 N N . GLU A 1 104 ? 25.131 -10.595 14.272 1.00 32.24 167 GLU A N 1
ATOM 641 C CA . GLU A 1 104 ? 25.021 -11.849 13.558 1.00 34.60 167 GLU A CA 1
ATOM 642 C C . GLU A 1 104 ? 23.820 -11.773 12.614 1.00 35.53 167 GLU A C 1
ATOM 643 O O . GLU A 1 104 ? 22.698 -11.494 13.046 1.00 37.88 167 GLU A O 1
ATOM 649 N N . ASP A 1 105 ? 24.067 -11.982 11.327 1.00 35.22 168 ASP A N 1
ATOM 650 C CA . ASP A 1 105 ? 23.041 -11.915 10.308 1.00 36.59 168 ASP A CA 1
ATOM 651 C C . ASP A 1 105 ? 23.008 -13.220 9.550 1.00 39.27 168 ASP A C 1
ATOM 652 O O . ASP A 1 105 ? 23.897 -13.506 8.738 1.00 39.96 168 ASP A O 1
ATOM 657 N N . ARG A 1 106 ? 21.952 -13.995 9.782 1.00 42.11 169 ARG A N 1
ATOM 658 C CA . ARG A 1 106 ? 21.805 -15.331 9.173 1.00 44.68 169 ARG A CA 1
ATOM 659 C C . ARG A 1 106 ? 21.423 -15.366 7.689 1.00 46.59 169 ARG A C 1
ATOM 660 O O . ARG A 1 106 ? 21.199 -16.452 7.141 1.00 48.94 169 ARG A O 1
ATOM 668 N N . LYS A 1 107 ? 21.360 -14.211 7.036 1.00 45.57 170 LYS A N 1
ATOM 669 C CA . LYS A 1 107 ? 21.189 -14.147 5.576 1.00 48.15 170 LYS A CA 1
ATOM 670 C C . LYS A 1 107 ? 22.235 -15.029 4.868 1.00 48.69 170 LYS A C 1
ATOM 671 O O . LYS A 1 107 ? 21.924 -15.720 3.907 1.00 51.21 170 LYS A O 1
ATOM 675 N N . ASP A 1 108 ? 23.481 -14.983 5.354 1.00 46.45 171 ASP A N 1
ATOM 676 C CA . ASP A 1 108 ? 24.545 -15.906 4.917 1.00 47.34 171 ASP A CA 1
ATOM 677 C C . ASP A 1 108 ? 24.970 -16.722 6.135 1.00 46.54 171 ASP A C 1
ATOM 678 O O . ASP A 1 108 ? 25.739 -16.230 6.976 1.00 42.57 171 ASP A O 1
ATOM 683 N N . GLN A 1 109 ? 24.451 -17.949 6.230 1.00 49.13 172 GLN A N 1
ATOM 684 C CA . GLN A 1 109 ? 24.637 -18.828 7.408 1.00 49.95 172 GLN A CA 1
ATOM 685 C C . GLN A 1 109 ? 26.107 -19.174 7.625 1.00 48.03 172 GLN A C 1
ATOM 686 O O . GLN A 1 109 ? 26.556 -19.294 8.767 1.00 47.66 172 GLN A O 1
ATOM 692 N N . GLU A 1 110 ? 26.857 -19.310 6.532 1.00 47.91 173 GLU A N 1
ATOM 693 C CA . GLU A 1 110 ? 28.306 -19.575 6.583 1.00 46.00 173 GLU A CA 1
ATOM 694 C C . GLU A 1 110 ? 29.132 -18.350 7.039 1.00 42.63 173 GLU A C 1
ATOM 695 O O . GLU A 1 110 ? 30.209 -18.514 7.624 1.00 40.96 173 GLU A O 1
ATOM 698 N N . ASN A 1 111 ? 28.613 -17.127 6.807 1.00 40.66 174 ASN A N 1
ATOM 699 C CA . ASN A 1 111 ? 29.325 -15.884 7.113 1.00 37.60 174 ASN A CA 1
ATOM 700 C C . ASN A 1 111 ? 28.402 -14.909 7.821 1.00 36.25 174 ASN A C 1
ATOM 701 O O . ASN A 1 111 ? 28.053 -13.860 7.287 1.00 34.08 174 ASN A O 1
ATOM 706 N N . PRO A 1 112 ? 27.997 -15.264 9.039 1.00 35.87 175 PRO A N 1
ATOM 707 C CA . PRO A 1 112 ? 26.952 -14.517 9.691 1.00 35.84 175 PRO A CA 1
ATOM 708 C C . PRO A 1 112 ? 27.438 -13.238 10.395 1.00 33.48 175 PRO A C 1
ATOM 709 O O . PRO A 1 112 ? 26.632 -12.319 10.598 1.00 34.67 175 PRO A O 1
ATOM 713 N N . PHE A 1 113 ? 28.727 -13.119 10.711 1.00 30.86 176 PHE A N 1
ATOM 714 C CA . PHE A 1 113 ? 29.163 -12.021 11.595 1.00 29.20 176 PHE A CA 1
ATOM 715 C C . PHE A 1 113 ? 29.461 -10.748 10.805 1.00 27.38 176 PHE A C 1
ATOM 716 O O . PHE A 1 113 ? 30.190 -10.784 9.820 1.00 28.65 176 PHE A O 1
ATOM 724 N N . LYS A 1 114 ? 28.869 -9.632 11.227 1.00 26.24 177 LYS A N 1
ATOM 725 C CA . LYS A 1 114 ? 29.095 -8.340 10.576 1.00 24.58 177 LYS A CA 1
ATOM 726 C C . LYS A 1 114 ? 29.425 -7.227 11.524 1.00 23.52 177 LYS A C 1
ATOM 727 O O . LYS A 1 114 ? 28.917 -7.190 12.665 1.00 23.66 177 LYS A O 1
ATOM 733 N N . LEU A 1 115 ? 30.321 -6.345 11.086 1.00 22.56 178 LEU A N 1
ATOM 734 C CA . LEU A 1 115 ? 30.665 -5.162 11.863 1.00 23.93 178 LEU A CA 1
ATOM 735 C C . LEU A 1 115 ? 29.674 -4.073 11.482 1.00 23.00 178 LEU A C 1
ATOM 736 O O . LEU A 1 115 ? 29.460 -3.816 10.294 1.00 22.30 178 LEU A O 1
ATOM 741 N N . LEU A 1 116 ? 29.022 -3.507 12.493 1.00 22.34 179 LEU A N 1
ATOM 742 C CA . LEU A 1 116 ? 28.126 -2.364 12.324 1.00 22.16 179 LEU A CA 1
ATOM 743 C C . LEU A 1 116 ? 28.780 -1.152 12.969 1.00 22.50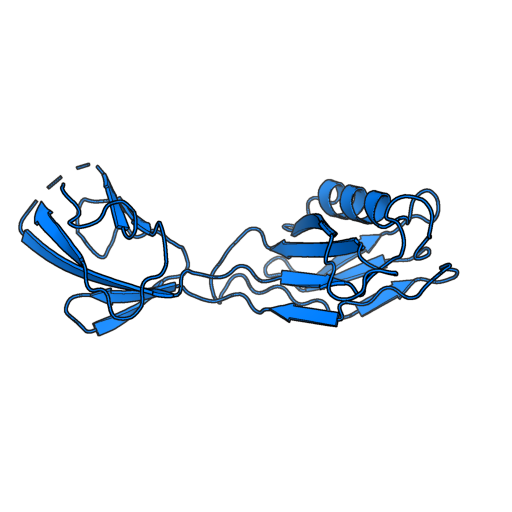 179 LEU A C 1
ATOM 744 O O . LEU A 1 116 ? 29.117 -1.184 14.166 1.00 21.46 179 LEU A O 1
ATOM 749 N N . VAL A 1 117 ? 28.947 -0.077 12.218 1.00 22.46 180 VAL A N 1
ATOM 750 C CA . VAL A 1 117 ? 29.559 1.134 12.786 1.00 22.02 180 VAL A CA 1
ATOM 751 C C . VAL A 1 117 ? 28.523 2.277 12.603 1.00 22.99 180 VAL A C 1
ATOM 752 O O . VAL A 1 117 ? 28.076 2.527 11.491 1.00 23.70 180 VAL A O 1
ATOM 756 N N . SER A 1 118 ? 28.162 2.962 13.676 1.00 23.67 181 SER A N 1
ATOM 757 C CA . SER A 1 118 ? 27.162 4.020 13.588 1.00 25.35 181 SER A CA 1
ATOM 758 C C . SER A 1 118 ? 27.641 5.302 14.270 1.00 27.28 181 SER A C 1
ATOM 759 O O . SER A 1 118 ? 28.382 5.243 15.251 1.00 28.14 181 SER A O 1
ATOM 762 N N . GLY A 1 119 ? 27.251 6.457 13.721 1.00 27.32 182 GLY A N 1
ATOM 763 C CA . GLY A 1 119 ? 27.490 7.746 14.370 1.00 29.12 182 GLY A CA 1
ATOM 764 C C . GLY A 1 119 ? 26.722 7.767 15.665 1.00 29.49 182 GLY A C 1
ATOM 765 O O . GLY A 1 119 ? 25.826 6.947 15.873 1.00 30.55 182 GLY A O 1
ATOM 766 N N . LEU A 1 120 ? 27.058 8.686 16.552 1.00 30.59 183 LEU A N 1
ATOM 767 C CA . LEU A 1 120 ? 26.340 8.800 17.822 1.00 31.71 183 LEU A CA 1
ATOM 768 C C . LEU A 1 120 ? 25.178 9.785 17.711 1.00 32.16 183 LEU A C 1
ATOM 769 O O . LEU A 1 120 ? 24.311 9.788 18.566 1.00 33.26 183 LEU A O 1
ATOM 774 N N . SER A 1 121 ? 25.168 10.630 16.664 1.00 31.31 184 SER A N 1
ATOM 775 C CA . SER A 1 121 ? 24.128 11.665 16.504 1.00 31.58 184 SER A CA 1
ATOM 776 C C . SER A 1 121 ? 23.322 11.446 15.258 1.00 30.24 184 SER A C 1
ATOM 777 O O . SER A 1 121 ? 23.837 11.010 14.229 1.00 29.27 184 SER A O 1
ATOM 780 N N . THR A 1 122 ? 22.057 11.810 15.363 1.00 30.55 185 THR A N 1
ATOM 781 C CA . THR A 1 122 ? 21.114 11.748 14.259 1.00 29.73 185 THR A CA 1
ATOM 782 C C . THR A 1 122 ? 21.074 13.119 13.578 1.00 31.46 185 THR A C 1
ATOM 783 O O . THR A 1 122 ? 21.665 14.076 14.075 1.00 30.15 185 THR A O 1
ATOM 787 N N . GLY A 1 123 ? 20.376 13.203 12.448 1.00 30.86 186 GLY A N 1
ATOM 788 C CA . GLY A 1 123 ? 20.145 14.479 11.775 1.00 32.72 186 GLY A CA 1
ATOM 789 C C . GLY A 1 123 ? 21.023 14.682 10.557 1.00 34.90 186 GLY A C 1
ATOM 790 O O . GLY A 1 123 ? 22.157 14.204 10.502 1.00 34.43 186 GLY A O 1
ATOM 791 N N . ASN A 1 124 ? 20.511 15.386 9.562 1.00 37.39 187 ASN A N 1
ATOM 792 C CA . ASN A 1 124 ? 21.317 15.699 8.375 1.00 40.14 187 ASN A CA 1
ATOM 793 C C . ASN A 1 124 ? 22.652 16.354 8.623 1.00 41.62 187 ASN A C 1
ATOM 794 O O . ASN A 1 124 ? 23.616 16.118 7.894 1.00 42.79 187 ASN A O 1
ATOM 799 N N . ASP A 1 125 ? 22.729 17.165 9.658 1.00 41.61 188 ASP A N 1
ATOM 800 C CA . ASP A 1 125 ? 23.980 17.827 9.937 1.00 43.37 188 ASP A CA 1
ATOM 801 C C . ASP A 1 125 ? 25.032 16.977 10.640 1.00 41.30 188 ASP A C 1
ATOM 802 O O . ASP A 1 125 ? 26.143 17.431 10.808 1.00 41.12 188 ASP A O 1
ATOM 807 N N . SER A 1 126 ? 24.683 15.750 11.019 1.00 37.57 189 SER A N 1
ATOM 808 C CA . SER A 1 126 ? 25.634 14.856 11.697 1.00 36.09 189 SER A CA 1
ATOM 809 C C . SER A 1 126 ? 26.071 13.717 10.762 1.00 34.39 189 SER A C 1
ATOM 810 O O . SER A 1 126 ? 26.273 12.574 11.187 1.00 32.88 189 SER A O 1
ATOM 813 N N . GLN A 1 127 ? 26.244 14.037 9.487 1.00 33.86 190 GLN A N 1
ATOM 814 C CA . GLN A 1 127 ? 26.614 13.052 8.498 1.00 33.62 190 GLN A CA 1
ATOM 815 C C . GLN A 1 127 ? 28.020 12.417 8.757 1.00 32.05 190 GLN A C 1
ATOM 816 O O . GLN A 1 127 ? 28.956 13.121 9.152 1.00 32.56 190 GLN A O 1
ATOM 822 N N . VAL A 1 128 ? 28.132 11.104 8.523 1.00 30.16 191 VAL A N 1
ATOM 823 C CA . VAL A 1 128 ? 29.384 10.346 8.532 1.00 29.81 191 VAL A CA 1
ATOM 824 C C . VAL A 1 128 ? 29.451 9.521 7.251 1.00 30.33 191 VAL A C 1
ATOM 825 O O . VAL A 1 128 ? 28.494 8.836 6.890 1.00 29.57 191 VAL A O 1
ATOM 829 N N . THR A 1 129 ? 30.574 9.560 6.542 1.00 31.53 192 THR A N 1
ATOM 830 C CA . THR A 1 129 ? 30.733 8.669 5.400 1.00 32.38 192 THR A CA 1
ATOM 831 C C . THR A 1 129 ? 31.925 7.764 5.646 1.00 31.88 192 THR A C 1
ATOM 832 O O . THR A 1 129 ? 32.783 8.045 6.487 1.00 30.62 192 THR A O 1
ATOM 836 N N . PHE A 1 130 ? 31.986 6.703 4.851 1.00 32.24 193 PHE A N 1
ATOM 837 C CA . PHE A 1 130 ? 32.927 5.606 5.022 1.00 32.34 193 PHE A CA 1
ATOM 838 C C . PHE A 1 130 ? 33.625 5.358 3.690 1.00 34.29 193 PHE A C 1
ATOM 839 O O . PHE A 1 130 ? 33.295 4.404 2.991 1.00 34.44 193 PHE A O 1
ATOM 847 N N . PRO A 1 131 ? 34.602 6.224 3.327 1.00 35.78 194 PRO A N 1
ATOM 848 C CA . PRO A 1 131 ? 35.076 6.303 1.952 1.00 36.52 194 PRO A CA 1
ATOM 849 C C . PRO A 1 131 ? 36.268 5.402 1.614 1.00 37.06 194 PRO A C 1
ATOM 850 O O . PRO A 1 131 ? 36.605 5.263 0.448 1.00 37.14 194 PRO A O 1
ATOM 854 N N . LYS A 1 132 ? 36.902 4.811 2.613 1.00 35.76 195 LYS A N 1
ATOM 855 C CA . LYS A 1 132 ? 38.116 4.070 2.372 1.00 37.35 195 LYS A CA 1
ATOM 856 C C . LYS A 1 132 ? 38.399 3.086 3.505 1.00 36.58 195 LYS A C 1
ATOM 857 O O . LYS A 1 132 ? 38.331 3.435 4.688 1.00 35.04 195 LYS A O 1
ATOM 863 N N . ILE A 1 133 ? 38.706 1.850 3.129 1.00 37.73 196 ILE A N 1
ATOM 864 C CA . ILE A 1 133 ? 39.262 0.866 4.054 1.00 38.37 196 ILE A CA 1
ATOM 865 C C . ILE A 1 133 ? 40.598 0.464 3.443 1.00 39.78 196 ILE A C 1
ATOM 866 O O . ILE A 1 133 ? 40.644 0.035 2.289 1.00 40.47 196 ILE A O 1
ATOM 871 N N . TYR A 1 134 ? 41.687 0.693 4.165 1.00 40.48 197 TYR A N 1
ATOM 872 C CA . TYR A 1 134 ? 43.029 0.402 3.656 1.00 42.21 197 TYR A CA 1
ATOM 873 C C . TYR A 1 134 ? 43.656 -0.625 4.591 1.00 42.27 197 TYR A C 1
ATOM 874 O O . TYR A 1 134 ? 43.962 -0.307 5.749 1.00 43.00 197 TYR A O 1
ATOM 876 N N . LEU A 1 135 ? 43.791 -1.861 4.103 1.00 42.37 198 LEU A N 1
ATOM 877 C CA . LEU A 1 135 ? 44.160 -2.999 4.945 1.00 42.72 198 LEU A CA 1
ATOM 878 C C . LEU A 1 135 ? 44.944 -4.006 4.127 1.00 44.60 198 LEU A C 1
ATOM 879 O O . LEU A 1 135 ? 44.457 -4.509 3.115 1.00 45.98 198 LEU A O 1
ATOM 884 N N . LEU A 1 136 ? 46.149 -4.308 4.585 1.00 45.80 199 LEU A N 1
ATOM 885 C CA . LEU A 1 136 ? 47.013 -5.262 3.916 1.00 47.12 199 LEU A CA 1
ATOM 886 C C . LEU A 1 136 ? 47.082 -6.516 4.749 1.00 46.71 199 LEU A C 1
ATOM 887 O O . LEU A 1 136 ? 46.855 -6.464 5.974 1.00 44.87 199 LEU A O 1
ATOM 892 N N . ASP A 1 137 ? 47.383 -7.634 4.079 1.00 47.43 200 ASP A N 1
ATOM 893 C CA . ASP A 1 137 ? 47.622 -8.946 4.720 1.00 47.84 200 ASP A CA 1
ATOM 894 C C . ASP A 1 137 ? 46.440 -9.583 5.495 1.00 45.72 200 ASP A C 1
ATOM 895 O O . ASP A 1 137 ? 46.642 -10.404 6.394 1.00 46.04 200 ASP A O 1
ATOM 900 N N . GLY A 1 138 ? 45.215 -9.232 5.157 1.00 44.43 201 GLY A N 1
ATOM 901 C CA . GLY A 1 138 ? 44.080 -9.834 5.841 1.00 43.71 201 GLY A CA 1
ATOM 902 C C . GLY A 1 138 ? 43.815 -11.251 5.338 1.00 44.18 201 GLY A C 1
ATOM 903 O O . GLY A 1 138 ? 44.211 -11.608 4.240 1.00 44.66 201 GLY A O 1
ATOM 904 N N . ASP A 1 139 ? 43.121 -12.042 6.147 1.00 43.31 202 ASP A N 1
ATOM 905 C CA . ASP A 1 139 ? 42.698 -13.386 5.756 1.00 43.51 202 ASP A CA 1
ATOM 906 C C . ASP A 1 139 ? 41.540 -13.249 4.785 1.00 43.06 202 ASP A C 1
ATOM 907 O O . ASP A 1 139 ? 41.298 -14.119 3.962 1.00 43.88 202 ASP A O 1
ATOM 912 N N . GLN A 1 140 ? 40.804 -12.155 4.925 1.00 41.38 203 GLN A N 1
ATOM 913 C CA . GLN A 1 140 ? 39.612 -11.933 4.164 1.00 41.17 203 GLN A CA 1
ATOM 914 C C . GLN A 1 140 ? 39.383 -10.432 4.034 1.00 39.55 203 GLN A C 1
ATOM 915 O O . GLN A 1 140 ? 39.666 -9.671 4.954 1.00 38.40 203 GLN A O 1
ATOM 921 N N . ASP A 1 141 ? 38.833 -10.034 2.894 1.00 39.50 204 ASP A N 1
ATOM 922 C CA . ASP A 1 141 ? 38.490 -8.643 2.619 1.00 38.79 204 ASP A CA 1
ATOM 923 C C . ASP A 1 141 ? 37.373 -8.130 3.528 1.00 37.43 204 ASP A C 1
ATOM 924 O O . ASP A 1 141 ? 36.318 -8.773 3.644 1.00 37.77 204 ASP A O 1
ATOM 929 N N . MET A 1 142 ? 37.592 -6.982 4.170 1.00 36.47 205 MET A N 1
ATOM 930 C CA . MET A 1 142 ? 36.506 -6.282 4.859 1.00 35.93 205 MET A CA 1
ATOM 931 C C . MET A 1 142 ? 36.089 -5.073 4.074 1.00 34.23 205 MET A C 1
ATOM 932 O O . MET A 1 142 ? 36.928 -4.286 3.655 1.00 34.63 205 MET A O 1
ATOM 937 N N . TYR A 1 143 ? 34.786 -4.931 3.908 1.00 33.27 206 TYR A N 1
ATOM 938 C CA . TYR A 1 143 ? 34.245 -3.774 3.255 1.00 34.04 206 TYR A CA 1
ATOM 939 C C . TYR A 1 143 ? 32.861 -3.498 3.810 1.00 32.52 206 TYR A C 1
ATOM 940 O O . TYR A 1 143 ? 32.204 -4.378 4.353 1.00 33.40 206 TYR A O 1
ATOM 949 N N . PHE A 1 144 ? 32.444 -2.261 3.686 1.00 32.47 207 PHE A N 1
ATOM 950 C CA . PHE A 1 144 ? 31.103 -1.846 4.057 1.00 32.11 207 PHE A CA 1
ATOM 951 C C . PHE A 1 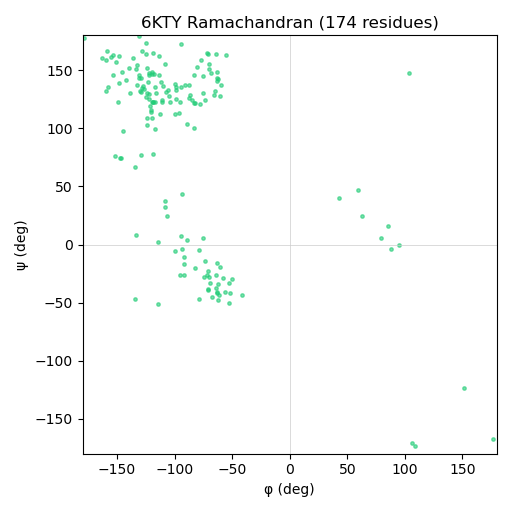144 ? 30.145 -2.142 2.903 1.00 33.63 207 PHE A C 1
ATOM 952 O O . PHE A 1 144 ? 30.111 -1.408 1.930 1.00 35.80 207 PHE A O 1
ATOM 960 N N . GLU A 1 145 ? 29.404 -3.250 3.014 1.00 34.99 208 GLU A N 1
ATOM 961 C CA . GLU A 1 145 ? 28.478 -3.732 1.970 1.00 36.49 208 GLU A CA 1
ATOM 962 C C . GLU A 1 145 ? 27.284 -2.774 1.895 1.00 36.79 208 GLU A C 1
ATOM 963 O O . GLU A 1 145 ? 26.676 -2.575 0.845 1.00 37.30 208 GLU A O 1
ATOM 969 N N . GLU A 1 146 ? 26.977 -2.136 3.022 1.00 34.99 209 GLU A N 1
ATOM 970 C CA . GLU A 1 146 ? 25.859 -1.225 3.069 1.00 35.08 209 GLU A CA 1
ATOM 971 C C . GLU A 1 146 ? 26.182 -0.026 3.940 1.00 33.06 209 GLU A C 1
ATOM 972 O O . GLU A 1 146 ? 26.849 -0.170 4.959 1.00 31.00 209 GLU A O 1
ATOM 978 N N . SER A 1 147 ? 25.735 1.161 3.541 1.00 32.30 210 SER A N 1
ATOM 979 C CA . SER A 1 147 ? 25.766 2.309 4.448 1.00 31.89 210 SER A CA 1
ATOM 980 C C . SER A 1 147 ? 24.469 3.109 4.399 1.00 31.54 210 SER A C 1
ATOM 981 O O . SER A 1 147 ? 23.692 2.984 3.440 1.00 31.61 210 SER A O 1
ATOM 984 N N . ARG A 1 148 ? 24.242 3.898 5.447 1.00 29.67 211 ARG A N 1
ATOM 985 C CA . ARG A 1 148 ? 23.066 4.758 5.558 1.00 29.54 211 ARG A CA 1
ATOM 986 C C . ARG A 1 148 ? 23.456 6.178 5.991 1.00 28.90 211 ARG A C 1
ATOM 987 O O . ARG A 1 148 ? 24.307 6.362 6.870 1.00 27.76 211 ARG A O 1
ATOM 995 N N . LYS A 1 149 ? 22.842 7.171 5.358 1.00 27.82 212 LYS A N 1
ATOM 996 C CA . LYS A 1 149 ? 23.142 8.543 5.658 1.00 29.20 212 LYS A CA 1
ATOM 997 C C . LYS A 1 149 ? 22.375 8.926 6.910 1.00 26.74 212 LYS A C 1
ATOM 998 O O . LYS A 1 149 ? 21.316 8.363 7.209 1.00 25.87 212 LYS A O 1
ATOM 1004 N N . ALA A 1 150 ? 22.919 9.878 7.637 1.00 26.59 213 ALA A N 1
ATOM 1005 C CA . ALA A 1 150 ? 22.195 10.500 8.749 1.00 26.28 213 ALA A CA 1
ATOM 1006 C C . ALA A 1 150 ? 20.959 11.208 8.181 1.00 26.93 213 ALA A C 1
ATOM 1007 O O . ALA A 1 150 ? 21.017 11.800 7.088 1.00 26.25 213 ALA A O 1
ATOM 1009 N N . GLN A 1 151 ? 19.865 11.161 8.925 1.00 26.96 214 GLN A N 1
ATOM 1010 C CA . GLN A 1 151 ? 18.642 11.854 8.511 1.00 28.24 214 GLN A CA 1
ATOM 1011 C C . GLN A 1 151 ? 17.918 12.527 9.658 1.00 27.37 214 GLN A C 1
ATOM 1012 O O . GLN A 1 151 ? 17.964 12.094 10.817 1.00 26.03 214 GLN A O 1
ATOM 1018 N N . ASN A 1 152 ? 17.203 13.590 9.293 1.00 27.58 215 ASN A N 1
ATOM 1019 C CA . ASN A 1 152 ? 16.297 14.249 10.186 1.00 27.79 215 ASN A CA 1
ATOM 1020 C C . ASN A 1 152 ? 15.071 13.354 10.467 1.00 27.09 215 ASN A C 1
ATOM 1021 O O . ASN A 1 152 ? 14.663 12.529 9.635 1.00 27.01 215 ASN A O 1
ATOM 1026 N N . ALA A 1 153 ? 14.492 13.533 11.656 1.00 27.40 216 ALA A N 1
ATOM 1027 C CA . ALA A 1 153 ? 13.117 13.118 11.911 1.00 26.68 216 ALA A CA 1
ATOM 1028 C C . ALA A 1 153 ? 12.162 13.889 11.021 1.00 27.24 216 ALA A C 1
ATOM 1029 O O . ALA A 1 153 ? 12.406 15.053 10.631 1.00 27.38 216 ALA A O 1
ATOM 1031 N N . LYS A 1 154 ? 11.075 13.221 10.660 1.00 27.01 217 LYS A N 1
ATOM 1032 C CA . LYS A 1 154 ? 9.995 13.867 9.944 1.00 28.26 217 LYS A CA 1
ATOM 1033 C C . LYS A 1 154 ? 8.786 13.722 10.829 1.00 27.03 217 LYS A C 1
ATOM 1034 O O . LYS A 1 154 ? 8.430 12.602 11.223 1.00 27.11 217 LYS A O 1
ATOM 1040 N N . VAL A 1 155 ? 8.193 14.852 11.189 1.00 27.74 218 VAL A N 1
ATOM 1041 C CA . VAL A 1 155 ? 6.996 14.867 11.975 1.00 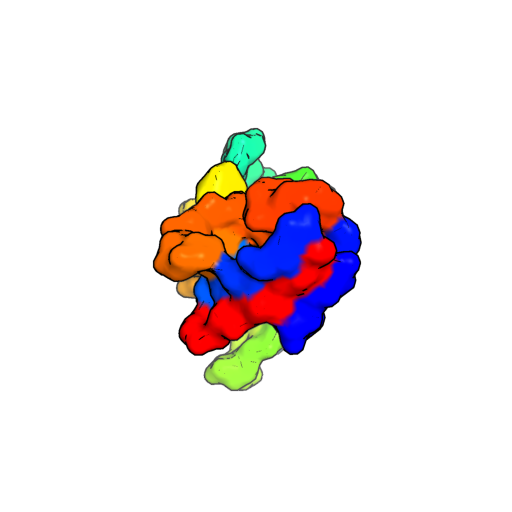28.48 218 VAL A CA 1
ATOM 1042 C C . VAL A 1 155 ? 5.981 15.823 11.402 1.00 28.58 218 VAL A C 1
ATOM 1043 O O . VAL A 1 155 ? 6.336 16.836 10.814 1.00 31.03 218 VAL A O 1
ATOM 1047 N N . LYS A 1 156 ? 4.719 15.531 11.611 1.00 27.41 219 LYS A N 1
ATOM 1048 C CA . LYS A 1 156 ? 3.689 16.455 11.218 1.00 28.41 219 LYS A CA 1
ATOM 1049 C C . LYS A 1 156 ? 3.070 17.114 12.437 1.00 28.63 219 LYS A C 1
ATOM 1050 O O . LYS A 1 156 ? 2.667 16.437 13.389 1.00 28.73 219 LYS A O 1
ATOM 1056 N N . VAL A 1 157 ? 2.969 18.435 12.375 1.00 28.96 220 VAL A N 1
ATOM 1057 C CA . VAL A 1 157 ? 2.320 19.199 13.418 1.00 29.08 220 VAL A CA 1
ATOM 1058 C C . VAL A 1 157 ? 1.116 19.877 12.760 1.00 29.74 220 VAL A C 1
ATOM 1059 O O . VAL A 1 157 ? 1.250 20.567 11.744 1.00 27.84 220 VAL A O 1
ATOM 1063 N N . ASP A 1 158 ? -0.063 19.606 13.317 1.00 30.07 221 ASP A N 1
ATOM 1064 C CA . ASP A 1 158 ? -1.346 19.986 12.705 1.00 31.69 221 ASP A CA 1
ATOM 1065 C C . ASP A 1 158 ? -1.369 19.716 11.182 1.00 31.81 221 ASP A C 1
ATOM 1066 O O . ASP A 1 158 ? -1.868 20.526 10.402 1.00 31.76 221 ASP A O 1
ATOM 1071 N N . GLY A 1 159 ? -0.800 18.582 10.786 1.00 31.65 222 GLY A N 1
ATOM 1072 C CA . GLY A 1 159 ? -0.783 18.149 9.393 1.00 31.86 222 GLY A CA 1
ATOM 1073 C C . GLY A 1 159 ? 0.354 18.635 8.532 1.00 32.12 222 GLY A C 1
ATOM 1074 O O . GLY A 1 159 ? 0.413 18.247 7.371 1.00 32.60 222 GLY A O 1
ATOM 1075 N N . PHE A 1 160 ? 1.248 19.493 9.061 1.00 31.36 223 PHE A N 1
ATOM 1076 C CA . PHE A 1 160 ? 2.381 19.991 8.294 1.00 30.92 223 PHE A CA 1
ATOM 1077 C C . PHE A 1 160 ? 3.634 19.216 8.635 1.00 30.65 223 PHE A C 1
ATOM 1078 O O . PHE A 1 160 ? 4.033 19.165 9.809 1.00 28.87 223 PHE A O 1
ATOM 1086 N N . GLU A 1 161 ? 4.289 18.659 7.609 1.00 30.93 224 GLU A N 1
ATOM 1087 C CA . GLU A 1 161 ? 5.493 17.864 7.826 1.00 31.14 224 GLU A CA 1
ATOM 1088 C C . GLU A 1 161 ? 6.696 18.803 7.959 1.00 31.21 224 GLU A C 1
ATOM 1089 O O . GLU A 1 161 ? 6.930 19.614 7.098 1.00 32.25 224 GLU A O 1
ATOM 1095 N N . ILE A 1 162 ? 7.393 18.724 9.087 1.00 30.22 225 ILE A N 1
ATOM 1096 C CA . ILE A 1 162 ? 8.620 19.457 9.298 1.00 30.82 225 ILE A CA 1
ATOM 1097 C C . ILE A 1 162 ? 9.716 18.474 9.689 1.00 29.69 225 ILE A C 1
ATOM 1098 O O . ILE A 1 162 ? 9.438 17.308 10.041 1.00 28.28 225 ILE A O 1
ATOM 1103 N N . GLU A 1 163 ? 10.954 18.934 9.592 1.00 29.52 226 GLU A N 1
ATOM 1104 C CA . GLU A 1 163 ? 12.099 18.118 9.911 1.00 29.11 226 GLU A CA 1
ATOM 1105 C C . GLU A 1 163 ? 12.787 18.589 11.182 1.00 28.95 226 GLU A C 1
ATOM 1106 O O . GLU A 1 163 ? 13.002 19.808 11.398 1.00 30.45 226 GLU A O 1
ATOM 1112 N N . LEU A 1 164 ? 13.148 17.619 12.010 1.00 28.08 227 LEU A N 1
ATOM 1113 C CA . LEU A 1 164 ? 13.875 17.862 13.247 1.00 28.92 227 LEU A CA 1
ATOM 1114 C C . LEU A 1 164 ? 15.204 17.070 13.243 1.00 29.20 227 LEU A C 1
ATOM 1115 O O . LEU A 1 164 ? 15.287 15.959 12.718 1.00 29.33 227 LEU A O 1
ATOM 1120 N N . PRO A 1 165 ? 16.244 17.644 13.842 1.00 30.79 228 PRO A N 1
ATOM 1121 C CA . PRO A 1 165 ? 17.542 16.980 13.902 1.00 31.25 228 PRO A CA 1
ATOM 1122 C C . PRO A 1 165 ? 17.601 15.736 14.808 1.00 31.17 228 PRO A C 1
ATOM 1123 O O . PRO A 1 165 ? 18.346 14.786 14.504 1.00 31.56 228 PRO A O 1
ATOM 1127 N N . ASP A 1 166 ? 16.832 15.755 15.903 1.00 31.80 229 ASP A N 1
ATOM 1128 C CA . ASP A 1 166 ? 16.839 14.716 16.916 1.00 31.46 229 ASP A CA 1
ATOM 1129 C C . ASP A 1 166 ? 15.420 14.166 17.133 1.00 31.58 229 ASP A C 1
ATOM 1130 O O . ASP A 1 166 ? 14.435 14.740 16.635 1.00 31.87 229 ASP A O 1
ATOM 1135 N N . ASN A 1 167 ? 15.331 13.115 17.952 1.00 30.09 230 ASN A N 1
ATOM 1136 C CA . ASN A 1 167 ? 14.066 12.479 18.289 1.00 30.72 230 ASN A CA 1
ATOM 1137 C C . ASN A 1 167 ? 13.481 13.045 19.557 1.00 31.40 230 ASN A C 1
ATOM 1138 O O . ASN A 1 167 ? 12.989 12.323 20.426 1.00 30.32 230 ASN A O 1
ATOM 1143 N N . LYS A 1 168 ? 13.550 14.364 19.626 1.00 33.31 231 LYS A N 1
ATOM 1144 C CA . LYS A 1 168 ? 12.965 15.134 20.715 1.00 35.73 231 LYS A CA 1
ATOM 1145 C C . LYS A 1 168 ? 12.646 16.531 20.209 1.00 37.04 231 LYS A C 1
ATOM 1146 O O . LYS A 1 168 ? 13.165 16.943 19.182 1.00 38.16 231 LYS A O 1
ATOM 1150 N N . SER A 1 169 ? 11.805 17.251 20.939 1.00 38.01 232 SER A N 1
ATOM 1151 C CA . SER A 1 169 ? 11.487 18.630 20.612 1.00 39.50 232 SER A CA 1
ATOM 1152 C C . SER A 1 169 ? 10.962 19.366 21.836 1.00 41.12 232 SER A C 1
ATOM 1153 O O . SER A 1 169 ? 10.113 18.845 22.582 1.00 39.59 232 SER A O 1
ATOM 1156 N N . THR A 1 170 ? 11.470 20.580 22.024 1.00 43.05 233 THR A N 1
ATOM 1157 C CA . THR A 1 170 ? 10.876 21.531 22.954 1.00 45.40 233 THR A CA 1
ATOM 1158 C C . THR A 1 170 ? 9.990 22.563 22.220 1.00 46.71 233 THR A C 1
ATOM 1159 O O . THR A 1 170 ? 9.326 23.369 22.874 1.00 47.92 233 THR A O 1
ATOM 1163 N N . ASP A 1 171 ? 9.959 22.543 20.878 1.00 46.40 234 ASP A N 1
ATOM 1164 C CA . ASP A 1 171 ? 9.200 23.569 20.097 1.00 47.61 234 ASP A CA 1
ATOM 1165 C C . ASP A 1 171 ? 7.770 23.213 19.663 1.00 46.64 234 ASP A C 1
ATOM 1166 O O . ASP A 1 171 ? 6.946 24.106 19.429 1.00 48.89 234 ASP A O 1
ATOM 1171 N N . LEU A 1 172 ? 7.481 21.935 19.514 1.00 44.17 235 LEU A N 1
ATOM 1172 C CA . LEU A 1 172 ? 6.174 21.517 18.980 1.00 42.89 235 LEU A CA 1
ATOM 1173 C C . LEU A 1 172 ? 5.011 21.733 19.932 1.00 42.79 235 LEU A C 1
ATOM 1174 O O . LEU A 1 172 ? 3.915 22.113 19.513 1.00 42.37 235 LEU A O 1
ATOM 1179 N N . VAL A 1 173 ? 5.257 21.470 21.210 1.00 42.54 236 VAL A N 1
ATOM 1180 C CA . VAL A 1 173 ? 4.281 21.682 22.258 1.00 42.59 236 VAL A CA 1
ATOM 1181 C C . VAL A 1 173 ? 5.009 22.594 23.216 1.00 43.79 236 VAL A C 1
ATOM 1182 O O . VAL A 1 173 ? 5.910 22.142 23.921 1.00 42.38 236 VAL A O 1
ATOM 1186 N N . PRO A 1 174 ? 4.680 23.898 23.186 1.00 45.83 237 PRO A N 1
ATOM 1187 C CA . PRO A 1 174 ? 5.415 24.861 24.006 1.00 48.16 237 PRO A CA 1
ATOM 1188 C C . PRO A 1 174 ? 5.310 24.540 25.491 1.00 49.48 237 PRO A C 1
ATOM 1189 O O . PRO A 1 174 ? 4.198 24.352 26.004 1.00 50.30 237 PRO A O 1
ATOM 1193 N N . GLY A 1 175 ? 6.455 24.464 26.167 1.00 49.88 238 GLY A N 1
ATOM 1194 C CA . GLY A 1 175 ? 6.486 24.181 27.603 1.00 50.59 238 GLY A CA 1
ATOM 1195 C C . GLY A 1 175 ? 6.684 22.709 27.920 1.00 49.03 238 GLY A C 1
ATOM 1196 O O . GLY A 1 175 ? 6.740 22.323 29.095 1.00 50.02 238 GLY A O 1
ATOM 1197 N N . VAL A 1 176 ? 6.797 21.879 26.881 1.00 46.18 239 VAL A N 1
ATOM 1198 C CA . VAL A 1 176 ? 7.014 20.462 27.063 1.00 44.23 239 VAL A CA 1
ATOM 1199 C C . VAL A 1 176 ? 8.200 19.980 26.231 1.00 43.48 239 VAL A C 1
ATOM 1200 O O . VAL A 1 176 ? 8.422 20.445 25.099 1.00 42.13 239 VAL A O 1
ATOM 1204 N N . THR A 1 177 ? 8.949 19.041 26.799 1.00 43.16 240 THR A N 1
ATOM 1205 C CA . THR A 1 177 ? 9.955 18.303 26.064 1.00 42.27 240 THR A CA 1
ATOM 1206 C C . THR A 1 177 ? 9.343 16.980 25.613 1.00 40.10 240 THR A C 1
ATOM 1207 O O . THR A 1 177 ? 8.996 16.142 26.440 1.00 39.87 240 THR A O 1
ATOM 1211 N N . LEU A 1 178 ? 9.189 16.846 24.291 1.00 37.67 241 LEU A N 1
ATOM 1212 C CA . LEU A 1 1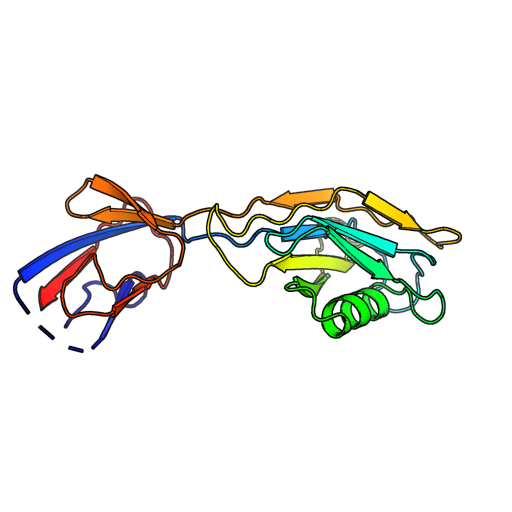78 ? 8.678 15.646 23.640 1.00 36.54 241 LEU A CA 1
ATOM 1213 C C . LEU A 1 178 ? 9.847 14.716 23.294 1.00 35.80 241 LEU A C 1
ATOM 1214 O O . LEU A 1 178 ? 10.888 15.193 22.862 1.00 35.51 241 LEU A O 1
ATOM 1219 N N . ASP A 1 179 ? 9.674 13.416 23.537 1.00 35.22 242 ASP A N 1
ATOM 1220 C CA . ASP A 1 179 ? 10.574 12.379 23.057 1.00 35.21 242 ASP A CA 1
ATOM 1221 C C . ASP A 1 179 ? 9.799 11.440 22.141 1.00 32.70 242 ASP A C 1
ATOM 1222 O O . ASP A 1 179 ? 8.781 10.859 22.553 1.00 30.71 242 ASP A O 1
ATOM 1227 N N . PHE A 1 180 ? 10.261 11.293 20.893 1.00 30.85 243 PHE A N 1
ATOM 1228 C CA . PHE A 1 180 ? 9.618 10.363 19.974 1.00 30.71 243 PHE A CA 1
ATOM 1229 C C . PHE A 1 180 ? 10.065 8.937 20.308 1.00 30.54 243 PHE A C 1
ATOM 1230 O O . PHE A 1 180 ? 11.276 8.629 20.265 1.00 30.97 243 PHE A O 1
ATOM 1238 N N . LYS A 1 181 ? 9.108 8.071 20.630 1.00 30.34 244 LYS A N 1
ATOM 1239 C CA . LYS A 1 181 ? 9.430 6.672 21.012 1.00 30.28 244 LYS A CA 1
ATOM 1240 C C . LYS A 1 181 ? 9.433 5.683 19.836 1.00 29.40 244 LYS A C 1
ATOM 1241 O O . LYS A 1 181 ? 10.063 4.623 19.903 1.00 30.95 244 LYS A O 1
ATOM 1247 N N . SER A 1 182 ? 8.684 5.989 18.788 1.00 28.00 245 SER A N 1
ATOM 1248 C CA . SER A 1 182 ? 8.613 5.146 17.595 1.00 26.50 245 SER A CA 1
ATOM 1249 C C . SER A 1 182 ? 8.109 5.940 16.427 1.00 26.59 245 SER A C 1
ATOM 1250 O O . SER A 1 182 ? 7.468 6.952 16.620 1.00 27.61 245 SER A O 1
ATOM 1253 N N . ALA A 1 183 ? 8.387 5.479 15.213 1.00 26.99 246 ALA A N 1
ATOM 1254 C CA . ALA A 1 183 ? 7.834 6.064 13.993 1.00 27.25 246 ALA A CA 1
ATOM 1255 C C . ALA A 1 183 ? 6.493 5.388 13.728 1.00 27.24 246 ALA A C 1
ATOM 1256 O O . ALA A 1 183 ? 6.361 4.188 13.892 1.00 27.02 246 ALA A O 1
ATOM 1258 N N . ALA A 1 184 ? 5.477 6.152 13.355 1.00 26.66 247 ALA A N 1
ATOM 1259 C CA . ALA A 1 184 ? 4.190 5.513 13.058 1.00 27.66 247 ALA A CA 1
ATOM 1260 C C . ALA A 1 184 ? 3.500 6.297 11.986 1.00 28.15 247 ALA A C 1
ATOM 1261 O O . ALA A 1 184 ? 2.588 7.080 12.261 1.00 27.41 247 ALA A O 1
ATOM 1263 N N . PRO A 1 185 ? 4.000 6.156 10.750 1.00 30.17 248 PRO A N 1
ATOM 1264 C CA . PRO A 1 185 ? 3.493 6.998 9.680 1.00 31.57 248 PRO A CA 1
ATOM 1265 C C . PRO A 1 185 ? 1.999 6.775 9.521 1.00 32.72 248 PRO A C 1
ATOM 1266 O O . PRO A 1 185 ? 1.541 5.638 9.612 1.00 34.41 248 PRO A O 1
ATOM 1270 N N . GLY A 1 186 ? 1.220 7.836 9.336 1.00 33.26 249 GLY A N 1
ATOM 1271 C CA . GLY A 1 186 ? -0.243 7.676 9.194 1.00 33.88 249 GLY A CA 1
ATOM 1272 C C . GLY A 1 186 ? -1.026 7.486 10.502 1.00 32.99 249 GLY A C 1
ATOM 1273 O O . GLY A 1 186 ? -2.233 7.241 10.472 1.00 35.68 249 GLY A O 1
ATOM 1274 N N . ARG A 1 187 ? -0.348 7.592 11.634 1.00 29.99 250 ARG A N 1
ATOM 1275 C CA . ARG A 1 187 ? -0.947 7.446 12.949 1.00 29.21 250 ARG A CA 1
ATOM 1276 C C . ARG A 1 187 ? -0.762 8.763 13.732 1.00 28.23 250 ARG A C 1
ATOM 1277 O O . ARG A 1 187 ? 0.094 8.893 14.651 1.00 27.61 250 ARG A O 1
ATOM 1285 N N . GLU A 1 188 ? -1.595 9.728 13.389 1.00 28.51 251 GLU A N 1
ATOM 1286 C CA . GLU A 1 188 ? -1.634 10.987 14.079 1.00 28.76 251 GLU A CA 1
ATOM 1287 C C . GLU A 1 188 ? -2.092 10.757 15.522 1.00 29.08 251 GLU A C 1
ATOM 1288 O O . GLU A 1 188 ? -3.079 10.021 15.781 1.00 29.75 251 GLU A O 1
ATOM 1294 N N . ILE A 1 189 ? -1.362 11.352 16.453 1.00 28.65 252 ILE A N 1
ATOM 1295 C CA . ILE A 1 189 ? -1.594 11.195 17.907 1.00 31.08 252 ILE A CA 1
ATOM 1296 C C . ILE A 1 189 ? -2.090 12.549 18.412 1.00 32.43 252 ILE A C 1
ATOM 1297 O O . ILE A 1 189 ? -1.586 13.612 17.981 1.00 32.67 252 ILE A O 1
ATOM 1302 N N . ARG A 1 190 ? -3.065 12.522 19.321 1.00 33.47 253 ARG A N 1
ATOM 1303 C CA . ARG A 1 190 ? -3.496 13.735 19.983 1.00 34.80 253 ARG A CA 1
ATOM 1304 C C . ARG A 1 190 ? -2.833 13.844 21.370 1.00 35.65 253 ARG A C 1
ATOM 1305 O O . ARG A 1 190 ? -2.787 12.879 22.103 1.00 35.50 253 ARG A O 1
ATOM 1313 N N . LEU A 1 191 ? -2.298 15.027 21.670 1.00 36.26 254 LEU A N 1
ATOM 1314 C CA . LEU A 1 191 ? -1.613 15.323 22.911 1.00 37.64 254 LEU A CA 1
ATOM 1315 C C . LEU A 1 191 ? -2.389 16.452 23.587 1.00 40.00 254 LEU A C 1
ATOM 1316 O O . LEU A 1 191 ? -2.942 17.315 22.906 1.00 39.63 254 LEU A O 1
ATOM 1321 N N . SER A 1 192 ? -2.401 16.468 24.912 1.00 42.04 255 SER A N 1
ATOM 1322 C CA . SER A 1 192 ? -3.000 17.609 25.633 1.00 44.64 255 SER A CA 1
ATOM 1323 C C . SER A 1 192 ? -2.115 18.157 26.771 1.00 46.15 255 SER A C 1
ATOM 1324 O O . SER A 1 192 ? -1.285 17.443 27.342 1.00 46.17 255 SER A O 1
ATOM 1327 N N . VAL A 1 193 ? -2.318 19.437 27.093 1.00 47.91 256 VAL A N 1
ATOM 1328 C CA . VAL A 1 193 ? -1.587 20.100 28.172 1.00 49.32 256 VAL A CA 1
ATOM 1329 C C . VAL A 1 193 ? -2.529 21.008 28.957 1.00 50.65 256 VAL A C 1
ATOM 1330 O O . VAL A 1 193 ? -3.460 21.574 28.386 1.00 49.94 256 VAL A O 1
#

Radius of gyration: 20.06 Å; Cα contacts (8 Å, |Δi|>4): 472; chains: 1; bounding box: 53×44×28 Å

Secondary structure (DSSP, 8-state):
-EES-TTTEEE---EEEEEEEE--B--EEEEPPBS-SSS----EEEEEEEETTEEEEEEE-GGG-SHHHHHHHHHHHTSSEEEEEEE-TTSTTS-EEEEEEES--SGGG--EEEEEEEES-SS---EEEEE--B-EEEEETTEEEEESSSEESTTTTT--EEE----TT--EEEE-

Solvent-accessible surface area: 9589 Å² total; per-residue (Å²): 76,135,17,63,36,66,114,11,0,48,22,165,159,33,100,47,20,0,18,0,32,42,51,7,41,105,0,18,2,57,1,14,12,0,62,23,79,88,128,19,60,3,5,73,29,49,0,51,0,61,16,75,124,33,71,65,71,6,166,2,85,30,99,68,1,14,0,23,2,0,29,121,44,0,62,87,41,136,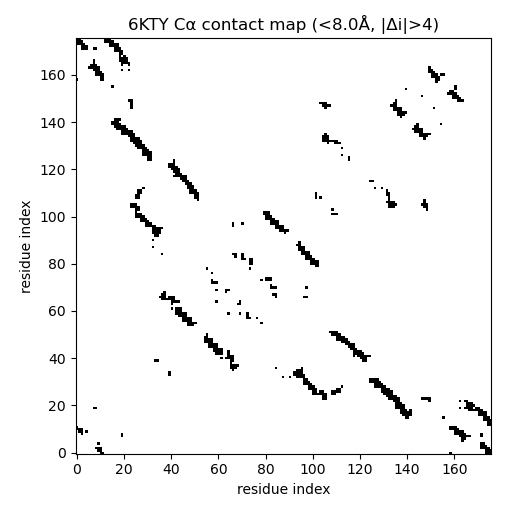28,34,9,83,3,68,27,37,96,41,146,142,65,128,102,44,11,43,21,0,39,0,9,2,118,59,22,1,81,137,25,52,9,66,31,75,96,47,32,38,133,138,35,104,54,117,12,108,33,103,120,74,117,157,2,60,29,0,64,0,65,32,98,49,144,87,63,98,22,84,64,35,77,9,85,119,19,0,94,82,16,55,0,60,9,107,38,45,14,90,68,132,96,8,169,3,53,60

Sequence (176 aa):
FLSGDPNIVDGQPGDYAIEVVQLAQKPAAMSNGFPDKDQTQIGVGYIKFETPEGTKEVYINGSNSTLDGVMKQINAANVGLKAQVVEDRKDQENPFKLLVSGLSTGNDSQVTFPKIYLLDGDQDMYFEESRKAQNAKVKVDGFEIELPDNKSTDLVPGVTLDFKSAAPGREIRLSV